Protein AF-A0A517TN41-F1 (afdb_monomer)

Nearest PDB structures (foldseek):
  6ncz-assembly1_C  TM=7.307E-01  e=3.023E-03  Fusicatenibacter saccharivorans
  7v9p-assembly2_B  TM=6.830E-01  e=6.548E-01  Saccharopolyspora erythraea NRRL 2338
  4n8p-assembly1_A-2  TM=4.189E-01  e=7.299E-01  Ornithorhynchus anatinus
  3rzl-assembly1_A  TM=3.847E-01  e=1.068E+00  Homo sapiens
  7vnn-assembly1_D  TM=4.298E-01  e=2.412E+00  Clostridioides difficile

Mean predicted aligned error: 7.14 Å

Foldseek 3Di:
DDKDWPPDDFDDDPQKTKDKDFDDPPQDDPKWKKKWFDWDFPWKDKQNHTQPQPPDPDTGIGTCRVVHDRMMMMMTGHPPPTDTPIIMMDIDHPDPDPPPDD

Radius of gyration: 15.29 Å; Cα contacts (8 Å, |Δi|>4): 188; chains: 1; bounding box: 26×27×59 Å

Secondary structure (DSSP, 8-state):
-EEEE--S--EEETTEEEEEEEPPS---TT-EEEEEEES--SEEEETTEE------SSS-EEE-GGG--SEEEEEEE-STTPPP-EEEEEEE----------

Structure (mmCIF, N/CA/C/O backbone):
data_AF-A0A517TN41-F1
#
_entry.id   AF-A0A517TN41-F1
#
loop_
_atom_site.group_PDB
_atom_site.id
_atom_site.type_symbol
_atom_site.label_atom_id
_atom_site.label_alt_id
_atom_site.label_comp_id
_atom_site.label_asym_id
_atom_site.label_entity_id
_atom_site.label_seq_id
_atom_site.pdbx_PDB_ins_code
_atom_site.Cartn_x
_atom_site.Cartn_y
_atom_site.Cartn_z
_atom_site.occupancy
_atom_site.B_iso_or_equiv
_atom_site.auth_seq_id
_atom_site.auth_comp_id
_atom_site.auth_asym_id
_atom_site.auth_atom_id
_atom_site.pdbx_PDB_model_num
ATOM 1 N N . MET A 1 1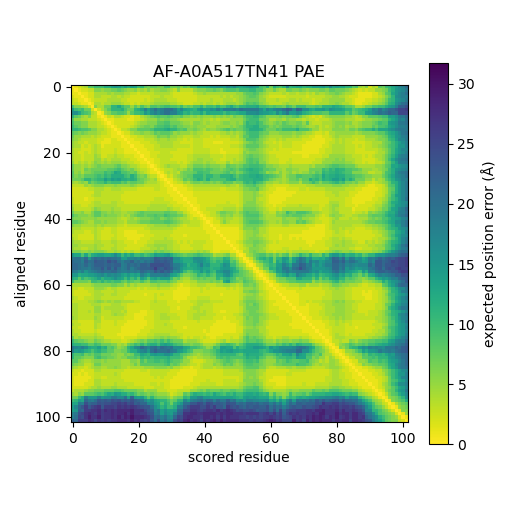 ? 3.275 -0.355 17.469 1.00 81.38 1 MET A N 1
ATOM 2 C CA . MET A 1 1 ? 3.540 -0.255 16.012 1.00 81.38 1 MET A CA 1
ATOM 3 C C . MET A 1 1 ? 3.822 -1.643 15.470 1.00 81.38 1 MET A C 1
ATOM 5 O O . MET A 1 1 ? 4.753 -2.291 15.934 1.00 81.38 1 MET A O 1
ATOM 9 N N . HIS A 1 2 ? 3.014 -2.094 14.516 1.00 89.44 2 HIS A N 1
ATOM 10 C CA . HIS A 1 2 ? 3.104 -3.412 13.893 1.00 89.44 2 HIS A CA 1
ATOM 11 C C . HIS A 1 2 ? 3.394 -3.266 12.393 1.00 89.44 2 HIS A C 1
ATOM 13 O O . HIS A 1 2 ? 2.823 -2.396 11.742 1.00 89.44 2 HIS A O 1
ATOM 19 N N . THR A 1 3 ? 4.269 -4.099 11.824 1.00 91.81 3 THR A N 1
ATOM 20 C CA . THR A 1 3 ? 4.670 -3.992 10.409 1.00 91.81 3 THR A CA 1
ATOM 21 C C . THR A 1 3 ? 4.351 -5.267 9.638 1.00 91.81 3 THR A C 1
ATOM 23 O O . THR A 1 3 ? 4.876 -6.335 9.948 1.00 91.81 3 THR A O 1
ATOM 26 N N . ILE A 1 4 ? 3.577 -5.137 8.561 1.00 91.00 4 ILE A N 1
ATOM 27 C CA . ILE A 1 4 ? 3.275 -6.220 7.621 1.00 91.00 4 ILE A CA 1
ATOM 28 C C . ILE A 1 4 ? 4.068 -5.970 6.343 1.00 91.00 4 ILE A C 1
ATOM 30 O O . ILE A 1 4 ? 3.810 -5.015 5.620 1.00 91.00 4 ILE A O 1
ATOM 34 N N . ARG A 1 5 ? 5.042 -6.825 6.030 1.00 91.06 5 ARG A N 1
ATOM 35 C CA . ARG A 1 5 ? 5.816 -6.683 4.787 1.00 91.06 5 ARG A CA 1
ATOM 36 C C . ARG A 1 5 ? 5.122 -7.393 3.622 1.00 91.06 5 ARG A C 1
ATOM 38 O O . ARG A 1 5 ? 4.752 -8.560 3.740 1.00 91.06 5 ARG A O 1
ATOM 45 N N . LEU A 1 6 ? 5.049 -6.736 2.471 1.00 88.44 6 LEU A N 1
ATOM 46 C CA . LEU A 1 6 ? 4.467 -7.256 1.233 1.00 88.44 6 LEU A CA 1
ATOM 47 C C . LEU A 1 6 ? 5.542 -7.989 0.400 1.00 88.44 6 LEU A C 1
ATOM 49 O O . LEU A 1 6 ? 5.919 -7.550 -0.683 1.00 88.44 6 LEU A O 1
ATOM 53 N N . ARG A 1 7 ? 6.085 -9.092 0.945 1.00 74.88 7 ARG A N 1
ATOM 54 C CA . ARG A 1 7 ? 7.340 -9.730 0.475 1.00 74.88 7 ARG A CA 1
ATOM 55 C C . ARG A 1 7 ? 7.229 -10.689 -0.728 1.00 74.88 7 ARG A C 1
ATOM 57 O O . ARG A 1 7 ? 8.260 -11.182 -1.162 1.00 74.88 7 ARG A O 1
ATOM 64 N N . ALA A 1 8 ? 6.041 -11.018 -1.242 1.00 63.16 8 ALA A N 1
ATOM 65 C CA . ALA A 1 8 ? 5.889 -12.058 -2.275 1.00 63.16 8 ALA A CA 1
ATOM 66 C C . ALA A 1 8 ? 4.776 -11.740 -3.286 1.00 63.16 8 ALA A C 1
ATOM 68 O O . ALA A 1 8 ? 3.774 -11.150 -2.899 1.00 63.16 8 ALA A O 1
ATOM 69 N N . ALA A 1 9 ? 4.940 -12.184 -4.541 1.00 74.31 9 ALA A N 1
ATOM 70 C CA . ALA A 1 9 ? 3.985 -12.090 -5.660 1.00 74.31 9 ALA A CA 1
ATOM 71 C C . ALA A 1 9 ? 3.615 -10.660 -6.101 1.00 74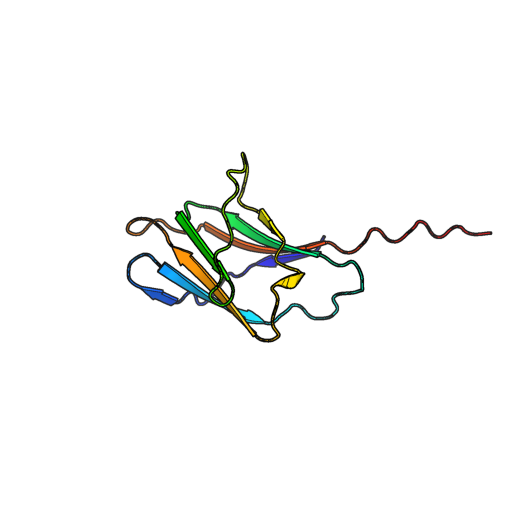.31 9 ALA A C 1
ATOM 73 O O . ALA A 1 9 ? 2.445 -10.269 -6.100 1.00 74.31 9 ALA A O 1
ATOM 74 N N . TRP A 1 10 ? 4.638 -9.894 -6.478 1.00 84.75 10 TRP A N 1
ATOM 75 C CA . TRP A 1 10 ? 4.467 -8.712 -7.318 1.00 84.75 10 TRP A CA 1
ATOM 76 C C . TRP A 1 10 ? 4.304 -9.151 -8.772 1.00 84.75 10 TRP A C 1
ATOM 78 O O . TRP A 1 10 ? 5.106 -9.936 -9.274 1.00 84.75 10 TRP A O 1
ATOM 88 N N . GLU A 1 11 ? 3.261 -8.661 -9.430 1.00 86.88 11 GLU A N 1
ATOM 89 C CA . GLU A 1 11 ? 3.096 -8.768 -10.878 1.00 86.88 11 GLU A CA 1
ATOM 90 C C . GLU A 1 11 ? 3.841 -7.579 -11.496 1.00 86.88 11 GLU A C 1
ATOM 92 O O . GLU A 1 11 ? 3.476 -6.434 -11.239 1.00 86.88 11 GLU A O 1
ATOM 97 N N . THR A 1 12 ? 4.916 -7.823 -12.245 1.00 85.44 12 THR A N 1
ATOM 98 C CA . THR A 1 12 ? 5.712 -6.758 -12.871 1.00 85.44 12 THR A CA 1
ATOM 99 C C . THR A 1 12 ? 5.476 -6.720 -14.378 1.00 85.44 12 THR A C 1
ATOM 101 O O . THR A 1 12 ? 5.646 -7.724 -15.067 1.00 85.44 12 THR A O 1
ATOM 104 N N . ALA A 1 13 ? 5.097 -5.554 -14.899 1.00 84.62 13 ALA A N 1
ATOM 105 C CA . ALA A 1 13 ? 4.923 -5.310 -16.329 1.00 84.62 13 ALA A CA 1
ATOM 106 C C . ALA A 1 13 ? 5.358 -3.877 -16.662 1.00 84.62 13 ALA A C 1
ATOM 108 O O . ALA A 1 13 ? 4.947 -2.947 -15.981 1.00 84.62 13 ALA A O 1
ATOM 109 N N . GLU A 1 14 ? 6.206 -3.705 -17.682 1.00 84.62 14 GLU A N 1
ATOM 110 C CA . GLU A 1 14 ? 6.590 -2.386 -18.231 1.00 84.62 14 GLU A CA 1
ATOM 111 C C . GLU A 1 14 ? 7.072 -1.358 -17.183 1.00 84.62 14 GLU A C 1
ATOM 113 O O . GLU A 1 14 ? 6.736 -0.181 -17.243 1.00 84.62 14 GLU A O 1
ATOM 118 N N . GLY A 1 15 ? 7.855 -1.796 -16.189 1.00 83.56 15 GLY A N 1
ATOM 119 C CA . GLY A 1 15 ? 8.335 -0.910 -15.116 1.00 83.56 15 GLY A CA 1
ATOM 120 C C . GLY A 1 15 ? 7.294 -0.614 -14.032 1.00 83.56 15 GLY A C 1
ATOM 121 O O . GLY A 1 15 ? 7.536 0.195 -13.149 1.00 83.56 15 GLY A O 1
ATOM 122 N N . ARG A 1 16 ? 6.141 -1.287 -14.042 1.00 87.31 16 ARG A N 1
ATOM 123 C CA . ARG A 1 16 ? 5.123 -1.182 -12.997 1.00 87.31 16 ARG A CA 1
ATOM 124 C C . ARG A 1 16 ? 4.990 -2.487 -12.226 1.00 87.31 16 ARG A C 1
ATOM 126 O O . ARG A 1 16 ? 4.743 -3.545 -12.803 1.00 87.31 16 ARG A O 1
ATOM 133 N N . GLY A 1 17 ? 5.150 -2.410 -10.909 1.00 89.81 17 GLY A N 1
ATOM 134 C CA . GLY A 1 17 ? 4.871 -3.495 -9.979 1.00 89.81 17 GLY A CA 1
ATOM 135 C C . GLY A 1 17 ? 3.460 -3.372 -9.417 1.00 89.81 17 GLY A C 1
ATOM 136 O O . GLY A 1 17 ? 3.112 -2.342 -8.851 1.00 89.81 17 GLY A O 1
ATOM 137 N N . THR A 1 18 ? 2.667 -4.434 -9.517 1.00 91.69 18 THR A N 1
ATOM 138 C CA . THR A 1 18 ? 1.310 -4.512 -8.969 1.00 91.69 18 THR A CA 1
ATOM 139 C C . THR A 1 18 ? 1.241 -5.554 -7.863 1.00 91.69 18 THR A C 1
ATOM 141 O O . THR A 1 18 ? 1.744 -6.673 -7.999 1.00 91.69 18 THR A O 1
ATOM 144 N N . ARG A 1 19 ? 0.575 -5.213 -6.758 1.00 91.56 19 ARG A N 1
ATOM 145 C CA . ARG A 1 19 ? 0.374 -6.110 -5.624 1.00 91.56 19 ARG A CA 1
ATOM 146 C C . ARG A 1 19 ? -1.024 -5.986 -5.043 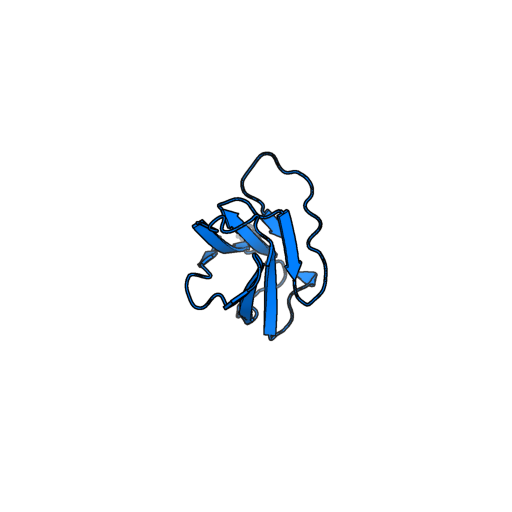1.00 91.56 19 ARG A C 1
ATOM 148 O O . ARG A 1 19 ? -1.446 -4.924 -4.595 1.00 91.56 19 ARG A O 1
ATOM 155 N N . ARG A 1 20 ? -1.711 -7.125 -4.952 1.00 93.44 20 ARG A N 1
ATOM 156 C CA . ARG A 1 20 ? -2.976 -7.242 -4.218 1.00 93.44 20 ARG A CA 1
ATOM 157 C C . ARG A 1 20 ? -2.723 -7.534 -2.739 1.00 93.44 20 ARG A C 1
ATOM 159 O O . ARG A 1 20 ? -1.844 -8.334 -2.405 1.00 93.44 20 ARG A O 1
ATOM 166 N N . PHE A 1 21 ? -3.508 -6.926 -1.856 1.00 93.44 21 PHE A N 1
ATOM 167 C CA . PHE A 1 21 ? -3.485 -7.207 -0.420 1.00 93.44 21 PHE A CA 1
ATOM 168 C C . PHE A 1 21 ? -4.849 -6.946 0.228 1.00 93.44 21 PHE A C 1
ATOM 170 O O . PHE A 1 21 ? -5.622 -6.103 -0.223 1.00 93.44 21 PHE A O 1
ATOM 177 N N . ASN A 1 22 ? -5.149 -7.665 1.306 1.00 93.56 22 ASN A N 1
ATOM 178 C CA . ASN A 1 22 ? -6.384 -7.465 2.062 1.00 93.56 22 ASN A CA 1
ATOM 179 C C . ASN A 1 22 ? -6.194 -6.398 3.138 1.00 93.56 22 ASN A C 1
ATOM 181 O O . ASN A 1 22 ? -5.082 -6.199 3.635 1.00 93.56 22 ASN A O 1
ATOM 185 N N . ARG A 1 23 ? -7.290 -5.741 3.526 1.00 91.69 23 ARG A N 1
ATOM 186 C CA . ARG A 1 23 ? -7.289 -4.855 4.694 1.00 91.69 23 ARG A CA 1
ATOM 187 C C . ARG A 1 23 ? -6.825 -5.638 5.932 1.00 91.69 23 ARG A C 1
ATOM 189 O O . ARG A 1 23 ? -7.370 -6.716 6.179 1.00 91.69 23 ARG A O 1
ATOM 196 N N . PRO A 1 24 ? -5.861 -5.121 6.718 1.00 90.19 24 PRO A N 1
ATOM 197 C CA . PRO A 1 24 ? -5.514 -5.731 7.996 1.00 90.19 24 PRO A CA 1
ATOM 198 C C . PRO A 1 24 ? -6.749 -5.852 8.898 1.00 90.19 24 PRO A C 1
ATOM 200 O O . PRO A 1 24 ? -7.594 -4.956 8.936 1.00 90.19 24 PRO A O 1
ATOM 203 N N . THR A 1 25 ? -6.872 -6.971 9.603 1.00 87.44 25 THR A N 1
ATOM 204 C CA . THR A 1 25 ? -7.972 -7.235 10.541 1.00 87.44 25 THR A CA 1
ATOM 205 C C . THR A 1 25 ? -7.649 -6.694 11.932 1.00 87.44 25 THR A C 1
ATOM 207 O O . THR A 1 25 ? -6.477 -6.557 12.269 1.00 87.44 25 THR A O 1
ATOM 210 N N . GLY A 1 26 ? -8.670 -6.443 12.760 1.00 83.38 26 GLY A N 1
ATOM 211 C CA . GLY A 1 26 ? -8.469 -5.981 14.144 1.00 83.38 26 GLY A CA 1
ATOM 212 C C . GLY A 1 26 ? -7.999 -4.528 14.252 1.00 83.38 26 GLY A C 1
ATOM 213 O O . GLY A 1 26 ? -7.254 -4.192 15.161 1.00 83.38 26 GLY A O 1
ATOM 214 N N . LEU A 1 27 ? -8.378 -3.677 13.295 1.00 83.94 27 LEU A N 1
ATOM 215 C CA . LEU A 1 27 ? -8.081 -2.246 13.349 1.00 83.94 27 LEU A CA 1
ATOM 216 C C . LEU A 1 27 ? -9.090 -1.561 14.279 1.00 83.94 27 LEU A C 1
ATOM 218 O O . LEU A 1 27 ? -10.237 -1.343 13.885 1.00 83.94 27 LEU A O 1
ATOM 222 N N . ASP A 1 28 ? -8.660 -1.235 15.496 1.00 84.00 28 ASP A N 1
ATOM 223 C CA . ASP A 1 28 ? -9.465 -0.489 16.465 1.00 84.00 28 ASP A CA 1
ATOM 224 C C . ASP A 1 28 ? -9.712 0.955 16.017 1.00 84.00 28 ASP A C 1
ATOM 226 O O . ASP A 1 28 ? -8.975 1.510 15.191 1.00 84.00 28 ASP A O 1
ATOM 230 N N . ALA A 1 29 ? -10.729 1.593 16.603 1.00 80.50 29 ALA A N 1
ATOM 231 C CA . ALA A 1 29 ? -10.992 3.012 16.400 1.00 80.50 29 ALA A CA 1
ATOM 232 C C . ALA A 1 29 ? -9.751 3.840 16.779 1.00 80.50 29 ALA A C 1
ATOM 234 O O . ALA A 1 29 ? -9.288 3.798 17.915 1.00 80.50 29 ALA A O 1
ATOM 235 N N . GLY A 1 30 ? -9.204 4.585 15.815 1.00 84.38 30 GLY A N 1
ATOM 236 C CA . GLY A 1 30 ? -7.970 5.361 15.983 1.00 84.38 30 GLY A CA 1
ATOM 237 C C . GLY A 1 30 ? -6.702 4.671 15.475 1.00 84.38 30 GLY A C 1
ATOM 238 O O . GLY A 1 30 ? -5.651 5.310 15.434 1.00 84.38 30 GLY A O 1
ATOM 239 N N . THR A 1 31 ? -6.787 3.413 15.032 1.00 90.50 31 THR A N 1
ATOM 240 C CA . THR A 1 31 ? -5.664 2.737 14.375 1.00 90.50 31 THR A CA 1
ATOM 241 C C . THR A 1 31 ? -5.411 3.350 13.004 1.00 90.50 31 THR A C 1
ATOM 243 O O . THR A 1 31 ? -6.315 3.413 12.171 1.00 90.50 31 THR A O 1
ATOM 246 N N . ARG A 1 32 ? -4.167 3.756 12.747 1.00 91.69 32 ARG A N 1
ATOM 247 C CA . ARG A 1 32 ? -3.732 4.265 11.442 1.00 91.69 32 ARG A CA 1
ATOM 248 C C . ARG A 1 32 ? -2.909 3.236 10.695 1.00 91.69 32 ARG A C 1
ATOM 250 O O . ARG A 1 32 ? -2.055 2.571 11.280 1.00 91.69 32 ARG A O 1
ATOM 257 N N . VAL A 1 33 ? -3.129 3.147 9.391 1.00 93.06 33 VAL A N 1
ATOM 258 C CA . VAL A 1 33 ? -2.367 2.280 8.496 1.00 93.06 33 VAL A CA 1
ATOM 259 C C . VAL A 1 33 ? -1.616 3.137 7.496 1.00 93.06 33 VAL A C 1
ATOM 261 O O . VAL A 1 33 ? -2.207 3.910 6.747 1.00 93.06 33 VAL A O 1
ATOM 264 N N . TRP A 1 34 ? -0.305 2.950 7.467 1.00 93.38 34 TRP A N 1
ATOM 265 C CA . TRP A 1 34 ? 0.589 3.624 6.545 1.00 93.38 34 TRP A CA 1
ATOM 266 C C . TRP A 1 34 ? 1.151 2.618 5.550 1.00 93.38 34 TRP A C 1
ATOM 268 O O . TRP A 1 34 ? 1.467 1.494 5.933 1.00 93.38 34 TRP A O 1
ATOM 278 N N . ILE A 1 35 ? 1.309 3.011 4.292 1.00 92.00 35 ILE A N 1
ATOM 279 C CA . ILE A 1 35 ? 2.132 2.284 3.322 1.00 92.00 35 ILE A CA 1
ATOM 280 C C . ILE A 1 35 ? 3.509 2.938 3.276 1.00 92.00 35 ILE A C 1
ATOM 282 O O . ILE A 1 35 ? 3.616 4.163 3.281 1.00 92.00 35 ILE A O 1
ATOM 286 N N . ALA A 1 36 ? 4.554 2.124 3.237 1.00 90.69 36 ALA A N 1
ATOM 287 C CA . ALA A 1 36 ? 5.915 2.586 3.046 1.00 90.69 36 ALA A CA 1
ATOM 288 C C . ALA A 1 36 ? 6.695 1.631 2.146 1.00 90.69 36 ALA A C 1
ATOM 290 O O . ALA A 1 36 ? 6.393 0.434 2.085 1.00 90.69 36 ALA A O 1
ATOM 291 N N . TRP A 1 37 ? 7.705 2.148 1.460 1.00 87.94 37 TRP A N 1
ATOM 292 C CA . TRP A 1 37 ? 8.602 1.343 0.641 1.00 87.94 37 TRP A CA 1
ATOM 293 C C . TRP A 1 37 ? 10.019 1.897 0.644 1.00 87.94 37 TRP A C 1
ATOM 295 O O . TRP A 1 37 ? 10.248 3.060 0.967 1.00 87.94 37 TRP A O 1
ATOM 305 N N . ASP A 1 38 ? 10.958 1.031 0.289 1.00 85.19 38 ASP A N 1
ATOM 306 C CA . ASP A 1 38 ? 12.368 1.353 0.137 1.00 85.19 38 ASP A CA 1
ATOM 307 C C . ASP A 1 38 ? 12.772 1.103 -1.321 1.00 85.19 38 ASP A C 1
ATOM 309 O O . ASP A 1 38 ? 12.413 0.079 -1.915 1.00 85.19 38 ASP A O 1
ATOM 313 N N . GLY A 1 39 ? 13.505 2.055 -1.892 1.00 80.19 39 GLY A N 1
ATOM 314 C CA . GLY A 1 39 ? 13.895 2.063 -3.299 1.00 80.19 39 GLY A CA 1
ATOM 315 C C . GLY A 1 39 ? 13.159 3.124 -4.129 1.00 80.19 39 GLY A C 1
ATOM 316 O O . GLY A 1 39 ? 12.254 3.802 -3.634 1.00 80.19 39 GLY A O 1
ATOM 317 N N . PRO A 1 40 ? 13.574 3.306 -5.391 1.00 78.00 40 PRO A N 1
ATOM 318 C CA . PRO A 1 40 ? 13.028 4.334 -6.267 1.00 78.00 40 PRO A CA 1
ATOM 319 C C . PRO A 1 40 ? 11.651 3.919 -6.806 1.00 78.00 40 PRO A C 1
ATOM 321 O O . PRO A 1 40 ? 11.532 2.943 -7.545 1.00 78.00 40 PRO A O 1
ATOM 324 N N . ALA A 1 41 ? 10.618 4.685 -6.452 1.00 84.19 41 ALA A N 1
ATOM 325 C CA . ALA A 1 41 ? 9.316 4.657 -7.112 1.00 84.19 41 ALA A CA 1
ATOM 326 C C . ALA A 1 41 ? 8.971 6.074 -7.576 1.00 84.19 41 ALA A C 1
ATOM 328 O O . ALA A 1 41 ? 9.081 7.022 -6.794 1.00 84.19 41 ALA A O 1
ATOM 329 N N . ASN A 1 42 ? 8.554 6.208 -8.829 1.00 84.12 42 ASN A N 1
ATOM 330 C CA . ASN A 1 42 ? 8.193 7.492 -9.428 1.00 84.12 42 ASN A CA 1
ATOM 331 C C . ASN A 1 42 ? 6.768 7.889 -9.061 1.00 84.12 42 ASN A C 1
ATOM 333 O O . ASN A 1 42 ? 6.485 9.042 -8.740 1.00 84.12 42 ASN A O 1
ATOM 337 N N . ASP A 1 43 ? 5.879 6.905 -9.089 1.00 88.25 43 ASP A N 1
ATOM 338 C CA . ASP A 1 43 ? 4.468 7.045 -8.798 1.00 88.25 43 ASP A CA 1
ATOM 339 C C . ASP A 1 43 ? 3.963 5.838 -8.010 1.00 88.25 43 ASP A C 1
ATOM 341 O O . ASP A 1 43 ? 4.493 4.726 -8.087 1.00 88.25 43 ASP A O 1
ATOM 345 N N . ALA A 1 44 ? 2.919 6.084 -7.228 1.00 90.31 44 ALA A N 1
ATOM 346 C CA . ALA A 1 44 ? 2.226 5.072 -6.461 1.00 90.31 44 ALA A CA 1
ATOM 347 C C . ALA A 1 44 ? 0.722 5.277 -6.617 1.00 90.31 44 ALA A C 1
ATOM 349 O O . ALA A 1 44 ? 0.222 6.397 -6.502 1.00 90.31 44 ALA A O 1
ATOM 350 N N . VAL A 1 45 ? -0.006 4.194 -6.863 1.00 93.44 45 VAL A N 1
ATOM 351 C CA . VAL A 1 45 ? -1.461 4.194 -7.011 1.00 93.44 45 VAL A CA 1
ATOM 352 C C . VAL A 1 45 ? -2.038 3.151 -6.067 1.00 93.44 45 VAL A C 1
ATOM 354 O O . VAL A 1 45 ? -1.609 1.999 -6.053 1.00 93.44 45 VAL A O 1
ATOM 357 N N . LEU A 1 46 ? -3.026 3.544 -5.270 1.00 95.19 46 LEU A N 1
ATOM 358 C CA . LEU A 1 46 ? -3.781 2.648 -4.406 1.00 95.19 46 LEU A CA 1
ATOM 359 C C . LEU A 1 46 ? -5.232 2.635 -4.859 1.00 95.19 46 LEU A C 1
ATOM 361 O O . LEU A 1 46 ? -5.899 3.663 -4.855 1.00 95.19 46 LEU A O 1
ATOM 365 N N . ASN A 1 47 ? -5.746 1.457 -5.205 1.00 95.88 47 ASN A N 1
ATOM 366 C CA . ASN A 1 47 ? -7.144 1.267 -5.594 1.00 95.88 47 ASN A CA 1
ATOM 367 C C . ASN A 1 47 ? -7.593 2.159 -6.772 1.00 95.88 47 ASN A C 1
ATOM 369 O O . ASN A 1 47 ? -8.769 2.521 -6.853 1.00 95.88 47 ASN A O 1
ATOM 373 N N . GLY A 1 48 ? -6.660 2.487 -7.673 1.00 94.25 48 GLY A N 1
ATOM 374 C CA . GLY A 1 48 ? -6.870 3.386 -8.812 1.00 94.25 48 GLY A CA 1
ATOM 375 C C . GLY A 1 48 ? -6.673 4.876 -8.506 1.00 94.25 48 GLY A C 1
ATOM 376 O O . GLY A 1 48 ? -6.825 5.695 -9.406 1.00 94.25 48 GLY A O 1
ATOM 377 N N . GLU A 1 49 ? -6.326 5.242 -7.270 1.00 93.50 49 GLU A N 1
ATOM 378 C CA . GLU A 1 49 ? -6.108 6.629 -6.849 1.00 93.50 49 GLU A CA 1
ATOM 379 C C . GLU A 1 49 ? -4.625 6.893 -6.586 1.00 93.50 49 GLU A C 1
ATOM 381 O O . GLU A 1 49 ? -3.969 6.139 -5.862 1.00 93.50 49 GLU A O 1
ATOM 386 N N . ALA A 1 50 ? -4.092 7.979 -7.149 1.00 91.44 50 ALA A N 1
ATOM 387 C CA . ALA A 1 50 ? -2.712 8.379 -6.909 1.00 91.44 50 ALA A CA 1
ATOM 388 C C . ALA A 1 50 ? -2.469 8.634 -5.411 1.00 91.44 50 ALA A C 1
ATOM 390 O O . ALA A 1 50 ? -3.244 9.302 -4.712 1.00 91.44 50 ALA A O 1
ATOM 391 N N . ILE A 1 51 ? -1.377 8.075 -4.903 1.00 89.06 51 ILE A N 1
ATOM 392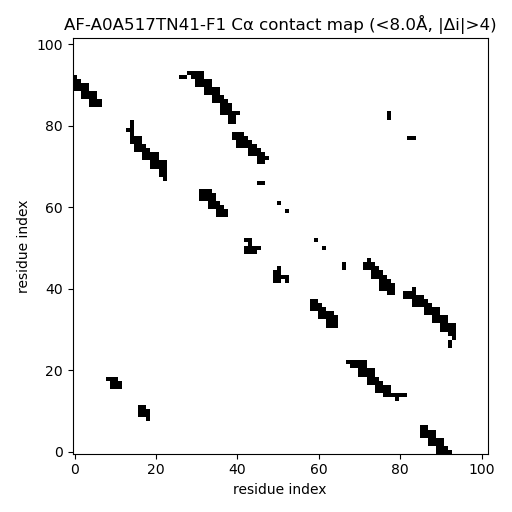 C CA . ILE A 1 51 ? -0.819 8.447 -3.612 1.00 89.06 51 ILE A CA 1
ATOM 393 C C . ILE A 1 51 ? 0.110 9.620 -3.905 1.00 89.06 51 ILE A C 1
ATOM 395 O O . ILE A 1 51 ? 1.232 9.424 -4.370 1.00 89.06 51 ILE A O 1
ATOM 399 N N . ASP A 1 52 ? -0.388 10.839 -3.698 1.00 72.44 52 ASP A N 1
ATOM 400 C CA . ASP A 1 52 ? 0.394 12.038 -3.978 1.00 72.44 52 ASP A CA 1
ATOM 401 C C . ASP A 1 52 ? 1.662 12.044 -3.124 1.00 72.44 52 ASP A C 1
ATOM 403 O O . ASP A 1 52 ? 1.638 12.104 -1.891 1.00 72.44 52 ASP A O 1
ATOM 407 N N . ASN A 1 53 ? 2.780 11.932 -3.835 1.00 57.25 53 ASN A N 1
ATOM 408 C CA . ASN A 1 53 ? 4.123 11.841 -3.307 1.00 57.25 53 ASN A CA 1
ATOM 409 C C . ASN A 1 53 ? 4.540 13.241 -2.839 1.00 57.25 53 ASN A C 1
ATOM 411 O O . ASN A 1 53 ? 5.201 13.991 -3.556 1.00 57.25 53 ASN A O 1
ATOM 415 N N . VAL A 1 54 ? 4.080 13.653 -1.655 1.00 50.44 54 VAL A N 1
ATOM 416 C CA . VAL A 1 54 ? 4.625 14.845 -1.005 1.00 50.44 54 VAL A CA 1
ATOM 417 C C . VAL A 1 54 ? 6.083 14.518 -0.712 1.00 50.44 54 VAL A C 1
ATOM 419 O O . VAL A 1 54 ? 6.357 13.681 0.142 1.00 50.44 54 VAL A O 1
ATOM 422 N N . PHE A 1 55 ? 6.998 15.123 -1.477 1.00 45.50 55 PHE A N 1
ATOM 423 C CA . PHE A 1 55 ? 8.448 15.003 -1.328 1.00 45.50 55 PHE A CA 1
ATOM 424 C C . PHE A 1 55 ? 8.839 14.974 0.156 1.00 45.50 55 PHE A C 1
ATOM 426 O O . PHE A 1 55 ? 8.891 16.007 0.826 1.00 45.50 55 PHE A O 1
ATOM 433 N N . HIS A 1 56 ? 9.109 13.779 0.677 1.00 48.25 56 HIS A N 1
ATOM 434 C CA . HIS A 1 56 ? 9.578 13.586 2.037 1.00 48.25 56 HIS A CA 1
ATOM 435 C C . HIS A 1 56 ? 11.080 13.312 1.992 1.00 48.25 56 HIS A C 1
ATOM 437 O O . HIS A 1 56 ? 11.542 12.400 1.313 1.00 48.25 56 HIS A O 1
ATOM 443 N N . CYS A 1 57 ? 11.858 14.094 2.744 1.00 44.31 57 CYS A N 1
ATOM 444 C CA . CYS A 1 57 ? 13.220 13.714 3.108 1.00 44.31 57 CYS A CA 1
ATOM 445 C C . CYS A 1 57 ? 13.144 12.499 4.049 1.00 44.31 57 CYS A C 1
ATOM 447 O O . CYS A 1 57 ? 13.058 12.658 5.264 1.00 44.31 57 CYS A O 1
ATOM 449 N N . GLY A 1 58 ? 13.109 11.292 3.486 1.00 60.34 58 GLY A N 1
ATOM 450 C CA . GLY A 1 58 ? 13.023 10.028 4.219 1.00 60.34 58 GLY A CA 1
ATOM 451 C C . GLY A 1 58 ? 12.362 8.922 3.389 1.00 60.34 58 GLY A C 1
ATOM 452 O O . GLY A 1 58 ? 11.928 9.185 2.268 1.00 60.34 58 GLY A O 1
ATOM 453 N N . PRO A 1 59 ? 12.275 7.684 3.912 1.00 67.25 59 PRO A N 1
ATOM 454 C CA . PRO A 1 59 ? 11.546 6.617 3.242 1.00 67.25 59 PRO A CA 1
ATOM 455 C C . PRO A 1 59 ? 10.091 7.053 3.014 1.00 67.25 59 PRO A C 1
ATOM 457 O O . PRO A 1 59 ? 9.461 7.521 3.971 1.00 67.25 59 PRO A O 1
ATOM 460 N N . PRO A 1 60 ? 9.553 6.923 1.791 1.00 76.50 60 PRO A N 1
ATOM 461 C CA . PRO A 1 60 ? 8.173 7.276 1.491 1.00 76.50 60 PRO A CA 1
ATOM 462 C C . PRO A 1 60 ? 7.226 6.578 2.468 1.00 76.50 60 PRO A C 1
ATOM 464 O O . PRO A 1 60 ? 7.284 5.358 2.626 1.00 76.50 60 PRO A O 1
ATOM 467 N N . ARG A 1 61 ? 6.375 7.355 3.143 1.00 86.75 61 ARG A N 1
ATOM 468 C CA . ARG A 1 61 ? 5.405 6.866 4.126 1.00 86.75 61 ARG A CA 1
ATOM 469 C C . ARG A 1 61 ? 4.095 7.632 3.963 1.00 86.75 61 ARG A C 1
ATOM 471 O O . ARG A 1 61 ? 4.072 8.843 4.153 1.00 86.75 61 ARG A O 1
ATOM 478 N N . PHE A 1 62 ? 3.008 6.929 3.657 1.00 89.56 62 PHE A N 1
ATOM 479 C CA . PHE A 1 62 ? 1.717 7.542 3.323 1.00 89.56 62 PHE A CA 1
ATOM 480 C C . PHE A 1 62 ? 0.584 6.954 4.145 1.00 89.56 62 PHE A C 1
ATOM 482 O O . PHE A 1 62 ? 0.449 5.735 4.219 1.00 89.56 62 PHE A O 1
ATOM 489 N N . ASP A 1 63 ? -0.237 7.816 4.743 1.00 91.31 63 ASP A N 1
ATOM 490 C CA . ASP A 1 63 ? -1.438 7.396 5.462 1.00 91.31 63 ASP A CA 1
ATOM 491 C C . ASP A 1 63 ? -2.493 6.939 4.447 1.00 91.31 63 ASP A C 1
ATOM 493 O O . ASP A 1 63 ? -2.942 7.711 3.598 1.00 91.31 63 ASP A O 1
ATOM 497 N N . ILE A 1 64 ? -2.865 5.662 4.517 1.00 92.88 64 ILE A N 1
ATOM 498 C CA . ILE A 1 64 ? -3.854 5.043 3.629 1.00 92.88 64 ILE A CA 1
ATOM 499 C C . ILE A 1 64 ? -5.113 4.619 4.382 1.00 92.88 64 ILE A C 1
ATOM 501 O O . ILE A 1 64 ? -5.959 3.937 3.806 1.00 92.88 64 ILE A O 1
ATOM 505 N N . THR A 1 65 ? -5.253 5.007 5.654 1.00 92.19 65 THR A N 1
ATOM 506 C CA . THR A 1 65 ? -6.304 4.523 6.565 1.00 92.19 65 THR A CA 1
ATOM 507 C C . THR A 1 65 ? -7.701 4.650 5.954 1.00 92.19 65 THR A C 1
ATOM 509 O O . THR A 1 65 ? -8.430 3.662 5.866 1.00 92.19 65 THR A O 1
ATOM 512 N N . GLU A 1 66 ? -8.029 5.835 5.436 1.00 91.88 66 GLU A N 1
ATOM 513 C CA . GLU A 1 66 ? -9.336 6.145 4.836 1.00 91.88 66 GLU A CA 1
ATOM 514 C C . GLU A 1 66 ? -9.513 5.572 3.418 1.00 91.88 66 GLU A C 1
ATOM 516 O O . GLU A 1 66 ? -10.625 5.495 2.904 1.00 91.88 66 GLU A O 1
ATOM 521 N N . ARG A 1 67 ? -8.421 5.144 2.772 1.00 93.38 67 ARG A N 1
ATOM 522 C CA . ARG A 1 67 ? -8.424 4.612 1.397 1.00 93.38 67 ARG A CA 1
ATOM 523 C C . ARG A 1 67 ? -8.494 3.081 1.350 1.00 93.38 67 ARG A C 1
ATOM 525 O O . ARG A 1 67 ? -8.616 2.499 0.269 1.00 93.38 67 ARG A O 1
ATOM 532 N N . LEU A 1 68 ? -8.412 2.413 2.506 1.00 93.50 68 LEU A N 1
ATOM 533 C CA . LEU A 1 68 ? -8.416 0.955 2.616 1.00 93.50 68 LEU A CA 1
ATOM 534 C C . LEU A 1 68 ? -9.797 0.347 2.350 1.00 93.50 68 LEU A C 1
ATOM 536 O O . LEU A 1 68 ? -10.748 0.500 3.121 1.00 93.50 68 LEU A O 1
ATOM 540 N N . ARG A 1 69 ? -9.859 -0.476 1.307 1.00 94.69 69 ARG A N 1
ATOM 541 C CA . ARG A 1 69 ? -10.997 -1.330 0.946 1.00 94.69 69 ARG A CA 1
ATOM 542 C C . ARG A 1 69 ? -10.772 -2.754 1.473 1.00 94.69 69 ARG A C 1
ATOM 544 O O . ARG A 1 69 ? -9.642 -3.088 1.824 1.00 94.69 69 ARG A O 1
ATOM 551 N N . PRO A 1 70 ? -11.796 -3.629 1.536 1.00 94.50 70 PRO A N 1
ATOM 552 C CA . PRO A 1 70 ? -11.605 -5.025 1.950 1.00 94.50 70 PRO A CA 1
ATOM 553 C C . PRO A 1 70 ? -10.520 -5.758 1.142 1.00 94.50 70 PRO A C 1
ATOM 555 O O . PRO A 1 70 ? -9.687 -6.455 1.722 1.00 94.50 70 PRO A O 1
ATOM 558 N N . ALA A 1 71 ? -10.482 -5.514 -0.171 1.00 94.75 71 ALA A N 1
ATOM 559 C CA . ALA A 1 71 ? -9.428 -5.939 -1.083 1.00 94.75 71 ALA A CA 1
ATOM 560 C C . ALA A 1 71 ? -8.803 -4.706 -1.741 1.00 94.75 71 ALA A C 1
ATOM 562 O O . ALA A 1 71 ? -9.525 -3.849 -2.253 1.00 94.75 71 ALA A O 1
ATOM 563 N N . ASN A 1 72 ? -7.475 -4.626 -1.718 1.00 95.75 72 ASN A N 1
ATOM 564 C CA . ASN A 1 72 ? -6.719 -3.486 -2.215 1.00 95.75 72 ASN A CA 1
ATOM 565 C C . ASN A 1 72 ? -5.747 -3.896 -3.313 1.00 95.75 72 ASN A C 1
ATOM 567 O O . ASN A 1 72 ? -5.235 -5.020 -3.323 1.00 95.75 72 ASN A O 1
ATOM 571 N N . VAL A 1 73 ? -5.458 -2.946 -4.195 1.00 95.44 73 VAL A N 1
ATOM 572 C CA . VAL A 1 73 ? -4.432 -3.059 -5.230 1.00 95.44 73 VAL A CA 1
ATOM 573 C C . VAL A 1 73 ? -3.480 -1.884 -5.076 1.00 95.44 73 VAL A C 1
ATOM 575 O O . VAL A 1 73 ? -3.912 -0.736 -5.131 1.00 95.44 73 VAL A O 1
ATOM 578 N N . LEU A 1 74 ? -2.207 -2.185 -4.851 1.00 93.50 74 LEU A N 1
ATOM 579 C CA . LEU A 1 74 ? -1.117 -1.222 -4.880 1.00 93.50 74 LEU A CA 1
ATOM 580 C C . LEU A 1 74 ? -0.361 -1.383 -6.193 1.00 93.50 74 LEU A C 1
ATOM 582 O O . LEU A 1 74 ? 0.066 -2.489 -6.522 1.00 93.50 74 LEU A O 1
ATOM 586 N N . GLU A 1 75 ? -0.164 -0.284 -6.899 1.00 92.69 75 GLU A N 1
ATOM 587 C CA . GLU A 1 75 ? 0.706 -0.197 -8.063 1.00 92.69 75 GLU A CA 1
ATOM 588 C C . GLU A 1 75 ? 1.836 0.780 -7.748 1.00 92.69 75 GLU A C 1
ATOM 590 O O . GLU A 1 75 ? 1.596 1.859 -7.207 1.00 92.69 75 GLU A O 1
ATOM 595 N N . LEU A 1 76 ? 3.064 0.394 -8.072 1.00 90.25 76 LEU A N 1
ATOM 596 C CA . LEU A 1 76 ? 4.254 1.224 -7.941 1.00 90.25 76 LEU A CA 1
ATOM 597 C C . LEU A 1 76 ? 4.957 1.258 -9.295 1.00 90.25 76 LEU A C 1
ATOM 599 O O . LEU A 1 76 ? 5.307 0.202 -9.828 1.00 90.25 76 LEU A O 1
ATOM 603 N N . GLY A 1 77 ? 5.144 2.447 -9.859 1.00 88.94 77 GLY A N 1
ATOM 604 C CA . GLY A 1 77 ? 5.954 2.631 -11.058 1.00 88.94 77 GLY A CA 1
ATOM 605 C C . GLY A 1 7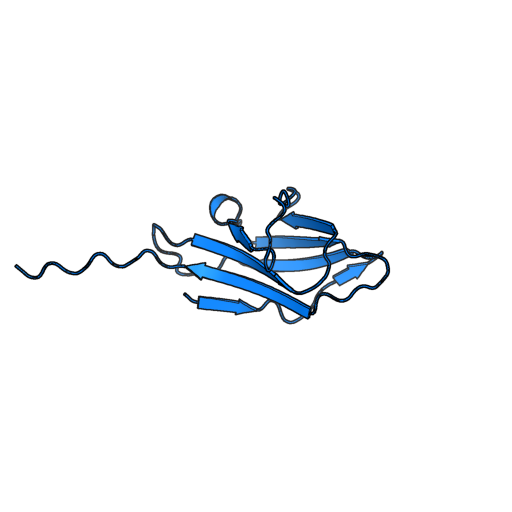7 ? 7.412 2.876 -10.693 1.00 88.94 77 GLY A C 1
ATOM 606 O O . GLY A 1 77 ? 7.721 3.682 -9.813 1.00 88.94 77 GLY A O 1
ATOM 607 N N . THR A 1 78 ? 8.315 2.172 -11.363 1.0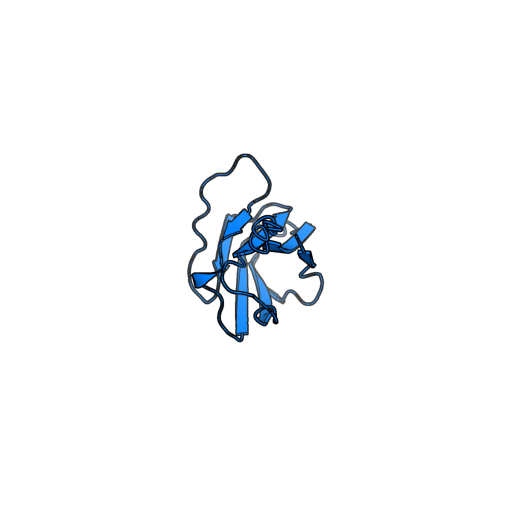0 83.88 78 THR A N 1
ATOM 608 C CA . THR A 1 78 ? 9.764 2.309 -11.229 1.00 83.88 78 THR A CA 1
ATOM 609 C C . THR A 1 78 ? 10.390 2.575 -12.595 1.00 83.88 78 THR A C 1
ATOM 611 O O . THR A 1 78 ? 9.909 2.107 -13.629 1.00 83.88 78 THR A O 1
ATOM 614 N N . ASP A 1 79 ? 11.480 3.339 -12.621 1.00 78.81 79 ASP A N 1
ATOM 615 C CA . ASP A 1 79 ? 12.238 3.546 -13.855 1.00 78.81 79 ASP A CA 1
ATOM 616 C C . ASP A 1 79 ? 12.878 2.236 -14.317 1.00 78.81 79 ASP A C 1
ATOM 618 O O . ASP A 1 79 ? 13.563 1.591 -13.530 1.00 78.81 79 ASP A O 1
ATOM 622 N N . ASN A 1 80 ? 12.689 1.866 -15.589 1.00 65.25 80 ASN A N 1
ATOM 623 C CA . ASN A 1 80 ? 13.451 0.864 -16.358 1.00 65.25 80 ASN A CA 1
ATOM 624 C C . ASN A 1 80 ? 14.217 -0.201 -15.538 1.00 65.25 80 ASN A C 1
ATOM 626 O O . ASN A 1 80 ? 15.438 -0.329 -15.638 1.00 65.25 80 ASN A O 1
ATOM 630 N N . GLY A 1 81 ? 13.492 -1.008 -14.757 1.00 63.31 81 GLY A N 1
ATOM 631 C CA . GLY A 1 81 ? 14.061 -2.153 -14.038 1.00 63.31 81 GLY A CA 1
ATOM 632 C C . GLY A 1 81 ? 14.646 -1.843 -12.659 1.00 63.31 81 GLY A C 1
ATOM 633 O O . GLY A 1 81 ? 15.288 -2.712 -12.069 1.00 63.31 81 GLY A O 1
ATOM 634 N N . ALA A 1 82 ? 14.419 -0.646 -12.119 1.00 73.00 82 ALA A N 1
ATOM 635 C CA . ALA A 1 82 ? 14.767 -0.339 -10.747 1.00 73.00 82 ALA A CA 1
ATOM 636 C C . ALA A 1 82 ? 13.955 -1.218 -9.783 1.00 73.00 82 ALA A C 1
ATOM 638 O O . ALA A 1 82 ? 12.746 -1.423 -9.942 1.00 73.00 82 ALA A O 1
ATOM 639 N N . VAL A 1 83 ? 14.663 -1.780 -8.805 1.00 68.06 83 VAL A N 1
ATOM 640 C CA . VAL A 1 83 ? 14.132 -2.791 -7.893 1.00 68.06 83 VAL A CA 1
ATOM 641 C C . VAL A 1 83 ? 13.640 -2.112 -6.622 1.00 68.06 83 VAL A C 1
ATOM 643 O O . VAL A 1 83 ? 14.396 -1.412 -5.951 1.00 68.06 83 VAL A O 1
ATOM 646 N N . LEU A 1 84 ? 12.378 -2.356 -6.273 1.00 77.81 84 LEU A N 1
ATOM 647 C CA . LEU A 1 84 ? 11.855 -2.047 -4.945 1.00 77.81 84 LEU A CA 1
ATOM 648 C C . LEU A 1 84 ? 12.454 -3.037 -3.949 1.00 77.81 84 LEU A C 1
ATOM 650 O O . LEU A 1 84 ? 12.256 -4.247 -4.074 1.00 77.81 84 LEU A O 1
ATOM 654 N N . GLU A 1 85 ? 13.183 -2.534 -2.960 1.00 80.25 85 GLU A N 1
ATOM 655 C CA . GLU A 1 85 ? 13.843 -3.379 -1.964 1.00 80.25 85 GLU A CA 1
ATOM 656 C C . GLU A 1 85 ? 12.829 -3.947 -0.972 1.00 80.25 85 GLU A C 1
ATOM 658 O O . GLU A 1 85 ? 12.894 -5.110 -0.562 1.00 80.25 85 GLU A O 1
ATOM 663 N N . SER A 1 86 ? 11.875 -3.11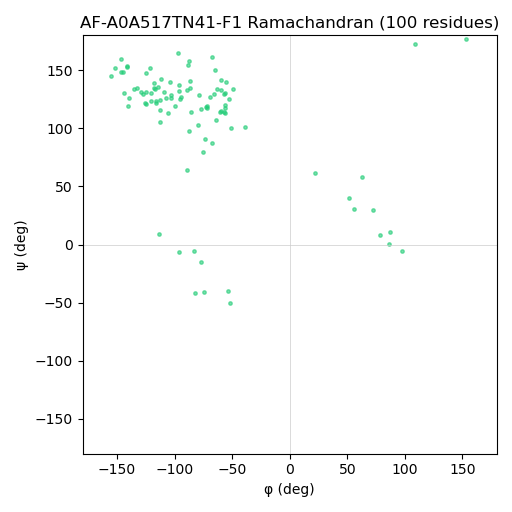1 -0.562 1.00 87.00 86 SER A N 1
ATOM 664 C CA . SER A 1 86 ? 10.870 -3.494 0.415 1.00 87.00 86 SER A CA 1
ATOM 665 C C . SER A 1 86 ? 9.609 -2.656 0.260 1.00 87.00 86 SER A C 1
ATOM 667 O O . SER A 1 86 ? 9.669 -1.474 -0.051 1.00 87.00 86 SER A O 1
ATOM 669 N N . VAL A 1 87 ? 8.453 -3.274 0.497 1.00 89.88 87 VAL A N 1
ATOM 670 C CA . VAL A 1 87 ? 7.164 -2.587 0.627 1.00 89.88 87 VAL A CA 1
ATOM 671 C C . VAL A 1 87 ? 6.475 -3.134 1.869 1.00 89.88 87 VAL A C 1
ATOM 673 O O . VAL A 1 87 ? 6.479 -4.348 2.115 1.00 89.88 87 VAL A O 1
ATOM 676 N N . ARG A 1 88 ? 5.911 -2.256 2.692 1.00 93.19 88 ARG A N 1
ATOM 677 C CA . ARG A 1 88 ? 5.365 -2.599 4.005 1.00 93.19 88 ARG A CA 1
ATOM 678 C C . ARG A 1 88 ? 4.157 -1.745 4.366 1.00 93.19 88 ARG A C 1
ATOM 680 O O . ARG A 1 88 ? 4.079 -0.577 4.010 1.00 93.19 88 ARG A O 1
ATOM 687 N N . LEU A 1 89 ? 3.248 -2.345 5.122 1.00 93.44 89 LEU A N 1
ATOM 688 C CA . LEU A 1 89 ? 2.209 -1.652 5.864 1.00 93.44 89 LEU A CA 1
ATOM 689 C C . LEU A 1 89 ? 2.691 -1.450 7.298 1.00 93.44 89 LEU A C 1
ATOM 691 O O . LEU A 1 89 ? 3.165 -2.396 7.931 1.00 93.44 89 LEU A O 1
ATOM 695 N N . GLU A 1 90 ? 2.549 -0.243 7.818 1.00 93.38 90 GLU A N 1
ATOM 696 C CA . GLU A 1 90 ? 2.835 0.103 9.204 1.00 93.38 90 GLU A CA 1
ATOM 697 C C . GLU A 1 90 ? 1.520 0.449 9.898 1.00 93.38 90 GLU A C 1
ATOM 699 O O . GLU A 1 90 ? 0.840 1.411 9.547 1.00 93.38 90 GLU A O 1
ATOM 704 N N . ILE A 1 91 ? 1.157 -0.362 10.881 1.00 92.69 91 ILE A N 1
ATOM 705 C CA . ILE A 1 91 ? -0.054 -0.221 11.676 1.00 92.69 91 ILE A CA 1
ATOM 706 C C . ILE A 1 91 ? 0.335 0.447 12.991 1.00 92.69 91 ILE A C 1
ATOM 708 O O . ILE A 1 91 ? 1.165 -0.059 13.757 1.00 92.69 91 ILE A O 1
ATOM 712 N N . VAL A 1 92 ? -0.245 1.614 13.231 1.00 91.31 92 VAL A N 1
ATOM 713 C CA . VAL A 1 92 ? -0.034 2.419 14.429 1.00 91.31 92 VAL A CA 1
ATOM 714 C C . VAL A 1 92 ? -1.342 2.433 15.198 1.00 91.31 92 VAL A C 1
ATOM 716 O O . VAL A 1 92 ? -2.301 3.081 14.788 1.00 91.31 92 VAL A O 1
ATOM 719 N N . GLU A 1 93 ? -1.378 1.674 16.285 1.00 87.38 93 GLU A N 1
ATOM 720 C CA . GLU A 1 93 ? -2.486 1.682 17.237 1.00 87.38 93 GLU A CA 1
ATOM 721 C C . GLU A 1 93 ? -2.580 3.057 17.913 1.00 87.38 93 GLU A C 1
ATOM 723 O O . GLU A 1 93 ? -1.551 3.731 18.067 1.00 87.38 93 GLU A O 1
ATOM 728 N N . PRO A 1 94 ? -3.786 3.492 18.310 1.00 82.50 94 PRO A N 1
ATOM 729 C CA . PRO A 1 94 ? -3.923 4.692 19.116 1.00 82.50 94 PRO A CA 1
ATOM 730 C C . PRO A 1 94 ? -3.142 4.500 20.419 1.00 82.50 94 PRO A C 1
ATOM 732 O O . PRO A 1 94 ? -3.123 3.409 20.993 1.00 82.50 94 PRO A O 1
ATOM 735 N N . GLU A 1 95 ? -2.489 5.560 20.890 1.00 72.94 95 GLU A N 1
ATOM 736 C CA . GLU A 1 95 ? -1.880 5.550 22.215 1.00 72.94 95 GLU A CA 1
ATOM 737 C C . GLU A 1 95 ? -2.987 5.214 23.220 1.00 72.94 95 GLU A C 1
ATOM 739 O O . GLU A 1 95 ? -3.968 5.951 23.347 1.00 72.94 95 GLU A O 1
ATOM 744 N N . SER A 1 96 ? -2.887 4.046 23.863 1.00 64.81 96 SER A N 1
ATOM 745 C CA . SER A 1 96 ? -3.819 3.677 24.923 1.00 64.81 96 SER A CA 1
ATOM 746 C C . SER A 1 96 ? -3.726 4.773 25.971 1.00 64.81 96 SER A C 1
ATOM 748 O O . SER A 1 96 ? -2.660 4.960 26.557 1.00 64.81 96 SER A O 1
ATOM 750 N N . ALA A 1 97 ? -4.810 5.531 26.158 1.00 61.47 97 ALA A N 1
ATOM 751 C CA . ALA A 1 97 ? -4.847 6.576 27.169 1.00 61.47 97 ALA A CA 1
ATOM 752 C C . ALA A 1 97 ? -4.346 5.974 28.493 1.00 61.47 97 ALA A C 1
ATOM 754 O O . ALA A 1 97 ? -4.757 4.855 28.823 1.00 61.47 97 ALA A O 1
ATOM 755 N N . PRO A 1 98 ? -3.451 6.650 29.236 1.00 58.97 98 PRO A N 1
ATOM 756 C CA . PRO A 1 98 ? -2.964 6.110 30.492 1.00 58.97 98 PRO A CA 1
ATOM 757 C C . PRO A 1 98 ? -4.175 5.835 31.378 1.00 58.97 98 PRO A C 1
ATOM 759 O O . PRO A 1 98 ? -4.931 6.756 31.702 1.00 58.97 98 PRO A O 1
ATOM 762 N N . SER A 1 99 ? -4.381 4.558 31.722 1.00 56.75 99 SER A N 1
ATOM 763 C CA . SER A 1 99 ? -5.377 4.130 32.700 1.00 56.75 99 SER A CA 1
ATOM 764 C C . SER A 1 99 ? -5.173 4.959 33.958 1.00 56.75 99 SER A 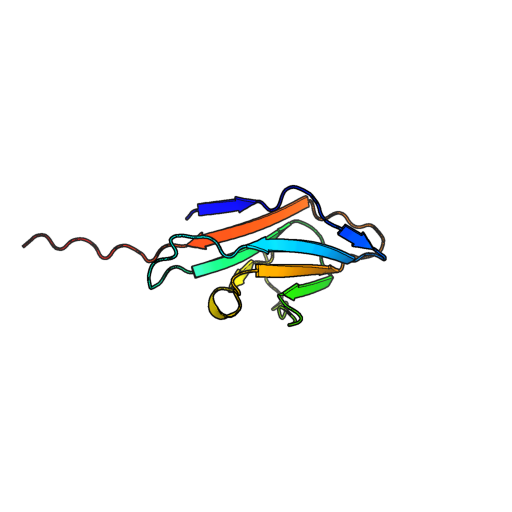C 1
ATOM 766 O O . SER A 1 99 ? -4.256 4.716 34.739 1.00 56.75 99 SER A O 1
ATOM 768 N N . SER A 1 100 ? -6.002 5.9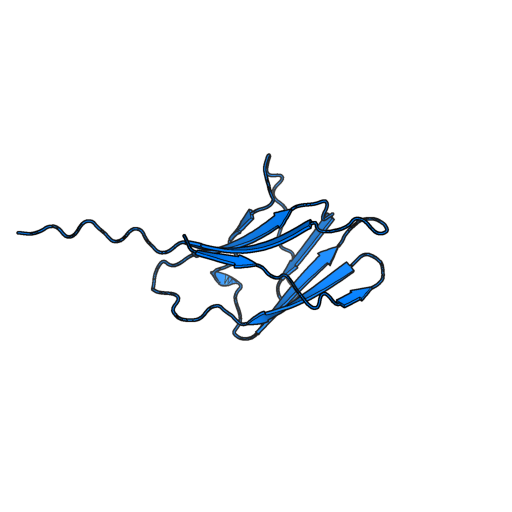85 34.125 1.00 55.97 100 SER A N 1
ATOM 769 C CA . SER A 1 100 ? -6.046 6.769 35.347 1.00 55.97 100 SER A CA 1
ATOM 770 C C . SER A 1 100 ? -6.729 5.899 36.389 1.00 55.97 100 SER A C 1
ATOM 772 O O . SER A 1 100 ? -7.956 5.878 36.487 1.00 55.97 100 SER A O 1
ATOM 774 N N . SER A 1 101 ? -5.931 5.126 37.120 1.00 57.66 101 SER A N 1
ATOM 775 C CA . SER A 1 101 ? -6.371 4.479 38.348 1.00 57.66 101 SER A CA 1
ATOM 776 C C . SER A 1 101 ? -6.816 5.575 39.320 1.00 57.66 101 SER A C 1
ATOM 778 O O . SER A 1 101 ? -6.011 6.428 39.698 1.00 57.66 101 SER A O 1
ATOM 780 N N . ARG A 1 102 ? -8.112 5.587 39.643 1.00 58.19 102 ARG A N 1
ATOM 781 C CA . ARG A 1 102 ? -8.671 6.332 40.778 1.00 58.19 102 ARG A CA 1
ATOM 782 C C . ARG A 1 102 ? -8.397 5.598 42.080 1.00 58.19 102 ARG A C 1
ATOM 784 O O . ARG A 1 102 ? -8.382 4.348 42.039 1.00 58.19 102 ARG A O 1
#

Solvent-accessible surface area (backbone atoms only — not comparable to full-atom values): 6215 Å² total; per-residue (Å²): 120,48,76,51,69,67,86,72,78,67,50,75,54,97,37,31,39,36,36,76,48,65,53,79,80,88,73,54,93,69,42,40,36,26,44,34,43,40,63,67,61,82,46,39,31,48,73,88,39,75,54,81,80,72,89,59,100,61,73,56,71,42,83,40,53,92,75,65,41,75,69,35,41,41,38,37,33,22,64,90,74,53,65,68,78,43,42,32,39,40,36,38,65,52,80,77,72,78,83,79,80,126

pLDDT: mean 82.8, std 12.95, range [44.31, 95.88]

Sequence (102 aa):
MHTIRLRAAWETAEGRGTRRFNRPTGLDAGTRVWIAWDGPANDAVLNGEAIDNVFHCGPPRFDITERLRPANVLELGTDNGAVLESVRLEIVEPESAPSSSR